Protein AF-A0A136WCY0-F1 (afdb_monomer_lite)

InterPro domains:
  IPR001525 C-5 cytosine methyltransferase [PF00145] (9-55)
  IPR029063 S-adenosyl-L-methionine-dependent methyltransferase superfamily [SSF53335] (7-56)

Secondary structure (DSSP, 8-state):
--------PPPHHHHHHHHTPPTTTT--TT--HHHHHHHHHTSPPHHHHHHHHHHHHHHHHHHHHHHH--

pLDDT: mean 81.22, std 15.6, range [36.5, 95.81]

Foldseek 3Di:
DDDDDPDPDDQLQSLCVVLPHPGCPLVDPPDDRVVSCVVSVPDHRPVVVVVVVVVVVVVVVVVVVVVVVD

Sequence (70 aa):
MYFLSKQDRLTPLECERLQGFPDGWTNIPKASDSPRYKAIGNSVAIPCVDFVLRGIAFYLGKFKEESEES

Radius of gyration: 19.88 Å; chains: 1; bounding box: 65×30×39 Å

Organism: NCBI:txid36847

Structure (mmCIF, N/CA/C/O backbone):
data_AF-A0A136WCY0-F1
#
_entry.id   AF-A0A136WCY0-F1
#
loop_
_atom_site.group_PDB
_atom_site.id
_atom_site.type_symbol
_atom_site.label_atom_id
_atom_site.label_alt_id
_atom_site.label_comp_id
_atom_site.label_asym_id
_atom_site.label_entity_id
_atom_site.label_seq_id
_atom_site.pdbx_PDB_ins_code
_atom_site.Cartn_x
_atom_site.Cartn_y
_atom_site.Cartn_z
_atom_site.occupancy
_atom_site.B_iso_or_equiv
_atom_site.auth_seq_id
_atom_site.auth_comp_id
_atom_site.auth_asym_id
_atom_site.auth_atom_id
_atom_site.pdbx_PDB_model_num
ATOM 1 N N . MET A 1 1 ? 33.402 -19.326 -15.809 1.00 39.38 1 MET A N 1
ATOM 2 C CA . MET A 1 1 ? 33.841 -17.943 -16.087 1.00 39.38 1 MET A CA 1
ATOM 3 C C . MET A 1 1 ? 32.668 -17.028 -15.736 1.00 39.38 1 MET A C 1
ATOM 5 O O . MET A 1 1 ? 31.628 -17.163 -16.359 1.00 39.38 1 MET A O 1
ATOM 9 N N . TYR A 1 2 ? 32.828 -16.224 -14.674 1.00 36.50 2 TYR A N 1
ATOM 10 C CA . TYR A 1 2 ? 31.890 -15.249 -14.067 1.00 36.50 2 TYR A CA 1
ATOM 11 C C . TYR A 1 2 ? 30.699 -15.765 -13.236 1.00 36.50 2 TYR A C 1
ATOM 13 O O . TYR A 1 2 ? 29.537 -15.700 -13.622 1.00 36.50 2 TYR A O 1
ATOM 21 N N . PHE A 1 3 ? 31.027 -16.180 -12.010 1.00 44.16 3 PHE A N 1
ATOM 22 C CA . PHE A 1 3 ? 30.251 -15.828 -10.815 1.00 44.16 3 PHE A CA 1
ATOM 23 C C . PHE A 1 3 ? 30.338 -14.295 -10.587 1.00 44.16 3 PHE A C 1
ATOM 25 O O . PHE A 1 3 ? 31.388 -13.726 -10.882 1.00 44.16 3 PHE A O 1
ATOM 32 N N . LEU A 1 4 ? 29.290 -13.695 -9.987 1.00 44.22 4 LEU A N 1
ATOM 33 C CA . LEU A 1 4 ? 29.156 -12.325 -9.416 1.00 44.22 4 LEU A CA 1
ATOM 34 C C . LEU A 1 4 ? 28.376 -11.265 -10.238 1.00 44.22 4 LEU A C 1
ATOM 36 O O . LEU A 1 4 ? 28.943 -10.519 -11.030 1.00 44.22 4 LEU A O 1
ATOM 40 N N . SER A 1 5 ? 27.061 -11.163 -9.969 1.00 39.91 5 SER A N 1
ATOM 41 C CA . SER A 1 5 ? 26.332 -9.907 -9.616 1.00 39.91 5 SER A CA 1
ATOM 42 C C . SER A 1 5 ? 24.792 -10.034 -9.674 1.00 39.91 5 SER A C 1
ATOM 44 O O . SER A 1 5 ? 24.084 -9.054 -9.909 1.00 39.91 5 SER A O 1
ATOM 46 N N . LYS A 1 6 ? 24.220 -11.222 -9.427 1.00 47.91 6 LYS A N 1
ATOM 47 C CA . LYS A 1 6 ? 22.775 -11.344 -9.175 1.00 47.91 6 LYS A CA 1
ATOM 48 C C . LYS A 1 6 ? 22.489 -10.724 -7.799 1.00 47.91 6 LYS A C 1
ATOM 50 O O . LYS A 1 6 ? 22.518 -11.410 -6.791 1.00 47.91 6 LYS A O 1
ATOM 55 N N . GLN A 1 7 ? 22.345 -9.403 -7.738 1.00 51.06 7 GLN A N 1
ATOM 56 C CA . GLN A 1 7 ? 21.877 -8.722 -6.536 1.00 51.06 7 GLN A CA 1
ATOM 57 C C . GLN A 1 7 ? 20.468 -9.255 -6.253 1.00 51.06 7 GLN A C 1
ATOM 59 O O . GLN A 1 7 ? 19.621 -9.157 -7.143 1.00 51.06 7 GLN A O 1
ATOM 64 N N . ASP A 1 8 ? 20.242 -9.824 -5.068 1.00 57.81 8 ASP A N 1
ATOM 65 C CA . ASP A 1 8 ? 18.959 -10.327 -4.557 1.00 57.81 8 ASP A CA 1
ATOM 66 C C . ASP A 1 8 ? 17.889 -9.22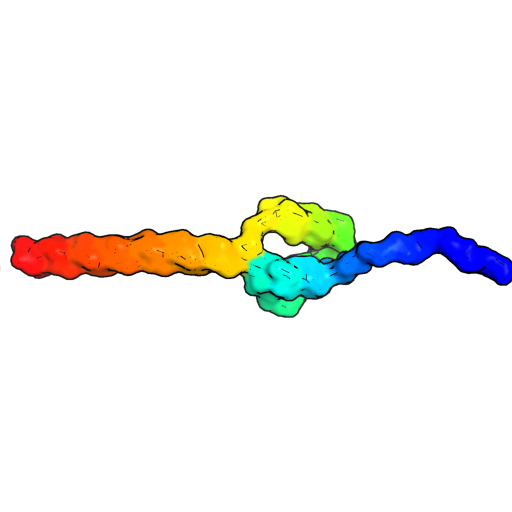4 -4.534 1.00 57.81 8 ASP A C 1
ATOM 68 O O . ASP A 1 8 ? 17.553 -8.650 -3.499 1.00 57.81 8 ASP A O 1
ATOM 72 N N . ARG A 1 9 ? 17.378 -8.854 -5.706 1.00 66.31 9 ARG A N 1
ATOM 73 C CA . ARG A 1 9 ? 16.214 -7.988 -5.830 1.00 66.31 9 ARG A CA 1
ATOM 74 C C . ARG A 1 9 ? 15.000 -8.893 -5.795 1.00 66.31 9 ARG A C 1
ATOM 76 O O . ARG A 1 9 ? 14.842 -9.735 -6.677 1.00 66.31 9 ARG A O 1
ATOM 83 N N . LEU A 1 10 ? 14.169 -8.692 -4.776 1.00 76.31 10 LEU A N 1
ATOM 84 C CA . LEU A 1 10 ? 12.816 -9.231 -4.745 1.00 76.31 10 LEU A CA 1
ATOM 85 C C . LEU A 1 10 ? 12.138 -8.902 -6.077 1.00 76.31 10 LEU A C 1
ATOM 87 O O . LEU A 1 10 ? 12.249 -7.781 -6.575 1.00 76.31 10 LEU A O 1
ATOM 91 N N . THR A 1 11 ? 11.466 -9.882 -6.663 1.00 84.62 11 THR A N 1
ATOM 92 C CA . THR A 1 11 ? 10.609 -9.680 -7.828 1.00 84.62 11 THR A CA 1
ATOM 93 C C . THR A 1 11 ? 9.495 -8.685 -7.486 1.00 84.62 11 THR A C 1
ATOM 95 O O . THR A 1 11 ? 9.109 -8.567 -6.319 1.00 84.62 11 THR A O 1
ATOM 98 N N . PRO A 1 12 ? 8.898 -7.995 -8.476 1.00 83.38 12 PRO A N 1
ATOM 99 C CA . PRO A 1 12 ? 7.777 -7.100 -8.200 1.00 83.38 12 PRO A CA 1
ATOM 100 C C . PRO A 1 12 ? 6.620 -7.825 -7.495 1.00 83.38 12 PRO A C 1
ATOM 102 O O . PRO A 1 12 ? 5.965 -7.242 -6.641 1.00 83.38 12 PRO A O 1
ATOM 105 N N . LEU A 1 13 ? 6.424 -9.115 -7.793 1.00 87.06 13 LEU A N 1
ATOM 106 C CA . LEU A 1 13 ? 5.427 -9.962 -7.139 1.00 87.06 13 LEU A CA 1
ATOM 107 C C . LEU A 1 13 ? 5.742 -10.209 -5.654 1.00 87.06 13 LEU A C 1
ATOM 109 O O . LEU A 1 13 ? 4.855 -10.151 -4.808 1.00 87.06 13 LEU A O 1
ATOM 113 N N . GLU A 1 14 ? 7.003 -10.470 -5.310 1.00 87.19 14 GLU A N 1
ATOM 114 C CA . GLU A 1 14 ? 7.412 -10.611 -3.908 1.00 87.19 14 GLU A CA 1
ATOM 115 C C . GLU A 1 14 ? 7.255 -9.290 -3.144 1.00 87.19 14 GLU A C 1
ATOM 117 O O . GLU A 1 14 ? 6.824 -9.303 -1.992 1.00 87.19 14 GLU A O 1
ATOM 122 N N . CYS A 1 15 ? 7.531 -8.148 -3.783 1.00 88.19 15 CYS A N 1
ATOM 123 C CA . CYS A 1 15 ? 7.295 -6.833 -3.185 1.00 88.19 15 CYS A CA 1
ATOM 124 C C . CYS A 1 15 ? 5.797 -6.522 -2.996 1.00 88.19 15 CYS A C 1
ATOM 126 O O . CYS A 1 15 ? 5.434 -5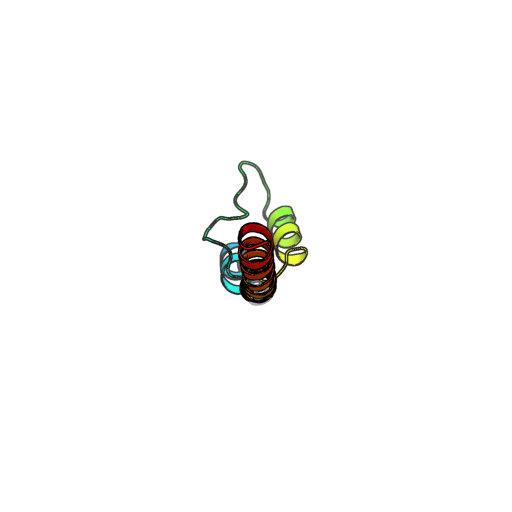.952 -1.969 1.00 88.19 15 CYS A O 1
ATOM 128 N N . GLU A 1 16 ? 4.928 -6.907 -3.940 1.00 90.06 16 GLU A N 1
ATOM 129 C CA . GLU A 1 16 ? 3.463 -6.807 -3.801 1.00 90.06 16 GLU A CA 1
ATOM 130 C C . GLU A 1 16 ? 2.988 -7.584 -2.568 1.00 90.06 16 GLU A C 1
ATOM 132 O O . GLU A 1 16 ? 2.339 -7.017 -1.687 1.00 90.06 16 GLU A O 1
ATOM 137 N N . ARG A 1 17 ? 3.401 -8.851 -2.452 1.00 90.25 17 ARG A N 1
ATOM 138 C CA . ARG A 1 17 ? 3.055 -9.711 -1.313 1.00 90.25 17 ARG A CA 1
ATOM 139 C C . ARG A 1 17 ? 3.584 -9.173 0.009 1.00 90.25 17 ARG A C 1
ATOM 141 O O . ARG A 1 17 ? 2.852 -9.179 0.994 1.00 90.25 17 ARG A O 1
ATOM 148 N N . LEU A 1 18 ? 4.821 -8.671 0.031 1.00 89.88 18 LEU A N 1
ATOM 149 C CA . LEU A 1 18 ? 5.418 -8.074 1.228 1.00 89.88 18 LEU A CA 1
ATOM 150 C C . LEU A 1 18 ? 4.600 -6.878 1.734 1.00 89.88 18 LEU A C 1
ATOM 152 O O . LEU A 1 18 ? 4.464 -6.683 2.938 1.00 89.88 18 LEU A O 1
ATOM 156 N N . GLN A 1 19 ? 4.041 -6.087 0.820 1.00 89.94 19 GLN A N 1
ATOM 157 C CA . GLN A 1 19 ? 3.185 -4.958 1.169 1.00 89.94 19 GLN A CA 1
ATOM 158 C C . GLN A 1 19 ? 1.727 -5.348 1.440 1.00 89.94 19 GLN A C 1
ATOM 160 O O . GLN A 1 19 ? 0.979 -4.517 1.950 1.00 89.94 19 GLN A O 1
ATOM 165 N N . GLY A 1 20 ? 1.322 -6.586 1.147 1.00 90.62 20 GLY A N 1
ATOM 166 C CA . GLY A 1 20 ? -0.051 -7.072 1.296 1.00 90.62 20 GLY A CA 1
ATOM 167 C C . GLY A 1 20 ? -0.961 -6.762 0.104 1.00 90.62 20 GLY A C 1
ATOM 168 O O . GLY A 1 20 ? -2.182 -6.805 0.247 1.00 90.62 20 GLY A O 1
ATOM 169 N N . PHE A 1 21 ? -0.391 -6.440 -1.060 1.00 90.75 21 PHE A N 1
ATOM 170 C CA . PHE A 1 21 ? -1.149 -6.301 -2.301 1.00 90.75 21 PHE A CA 1
ATOM 171 C C . PHE A 1 21 ? -1.505 -7.672 -2.897 1.00 90.75 21 PHE A C 1
ATOM 173 O O . PHE A 1 21 ? -0.738 -8.625 -2.741 1.00 90.75 21 PHE A O 1
ATOM 180 N N . PRO A 1 22 ? -2.640 -7.780 -3.615 1.00 90.06 22 PRO A N 1
ATOM 181 C CA . PRO A 1 22 ? -2.952 -8.957 -4.418 1.00 90.06 22 PRO A CA 1
ATOM 182 C C . PRO A 1 22 ? -1.873 -9.247 -5.467 1.00 90.06 22 PRO A C 1
ATOM 184 O O . PRO A 1 22 ? -1.221 -8.332 -5.977 1.00 90.06 22 PRO A O 1
ATOM 187 N N . ASP A 1 23 ? -1.730 -10.517 -5.837 1.00 89.25 23 ASP A N 1
ATOM 188 C CA . ASP A 1 23 ? -0.785 -10.932 -6.873 1.00 89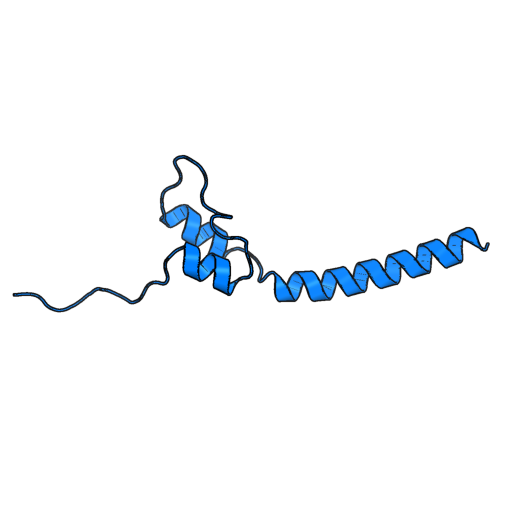.25 23 ASP A CA 1
ATOM 189 C C . ASP A 1 23 ? -1.069 -10.205 -8.200 1.00 89.25 23 ASP A C 1
ATOM 191 O O . ASP A 1 23 ? -2.175 -10.266 -8.740 1.00 89.25 23 ASP A O 1
ATOM 195 N N . GLY A 1 24 ? -0.061 -9.518 -8.743 1.00 87.44 24 GLY A N 1
ATOM 196 C CA . GLY A 1 24 ? -0.182 -8.785 -10.001 1.00 87.44 24 GLY A CA 1
ATOM 197 C C . GLY A 1 24 ? -0.866 -7.424 -9.877 1.00 87.44 24 GLY A C 1
ATOM 198 O O . GLY A 1 24 ? -1.219 -6.842 -10.902 1.00 87.44 24 GLY A O 1
ATOM 199 N N . TRP A 1 25 ? -1.022 -6.881 -8.666 1.00 87.81 25 TRP A N 1
ATOM 200 C CA . TRP A 1 25 ? -1.626 -5.563 -8.439 1.00 87.81 25 TRP A CA 1
ATOM 201 C C . TRP A 1 25 ? -0.976 -4.442 -9.260 1.00 87.81 25 TRP A C 1
ATOM 203 O O . TRP A 1 25 ? -1.653 -3.537 -9.741 1.00 87.81 25 TRP A O 1
ATOM 213 N N . THR A 1 26 ? 0.341 -4.511 -9.466 1.00 85.25 26 THR A N 1
ATOM 214 C CA . THR A 1 26 ? 1.087 -3.530 -1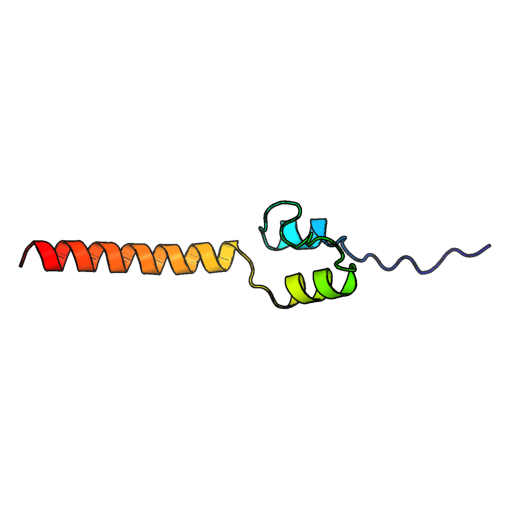0.268 1.00 85.25 26 THR A CA 1
ATOM 215 C C . THR A 1 26 ? 1.379 -4.007 -11.690 1.00 85.25 26 THR A C 1
ATOM 217 O O . THR A 1 26 ? 2.132 -3.361 -12.421 1.00 85.25 26 THR A O 1
ATOM 220 N N . ASN A 1 27 ? 0.803 -5.135 -12.114 1.00 86.12 27 ASN A N 1
ATOM 221 C CA . ASN A 1 27 ? 0.997 -5.700 -13.446 1.00 86.12 27 ASN A CA 1
ATOM 222 C C . ASN A 1 27 ? 0.099 -5.005 -14.482 1.00 86.12 27 ASN A C 1
ATOM 224 O O . ASN A 1 27 ? -0.917 -5.535 -14.929 1.00 86.12 27 ASN A O 1
ATOM 228 N N . ILE A 1 28 ? 0.481 -3.784 -14.852 1.00 84.19 28 ILE A N 1
ATOM 229 C CA . ILE A 1 28 ? -0.229 -2.984 -15.852 1.00 84.19 28 ILE A CA 1
ATOM 230 C C . ILE A 1 28 ? 0.256 -3.379 -17.260 1.00 84.19 28 ILE A C 1
ATOM 232 O O . ILE A 1 28 ? 1.470 -3.467 -17.483 1.00 84.19 28 ILE A O 1
ATOM 236 N N . PRO A 1 29 ? -0.645 -3.569 -18.246 1.00 80.44 29 PRO A N 1
ATOM 237 C CA . PRO A 1 29 ? -0.249 -3.879 -19.616 1.00 80.44 29 PRO A CA 1
ATOM 238 C C . PRO A 1 29 ? 0.736 -2.839 -20.167 1.00 80.44 29 PRO A C 1
ATOM 240 O O . PRO A 1 29 ? 0.470 -1.640 -20.110 1.00 80.44 29 PRO A O 1
ATOM 243 N N . LYS A 1 30 ? 1.848 -3.305 -20.753 1.00 78.94 30 LYS A N 1
ATOM 244 C CA . LYS A 1 30 ? 2.938 -2.484 -21.330 1.00 78.94 30 LYS A CA 1
ATOM 245 C C . LYS A 1 30 ? 3.809 -1.718 -20.319 1.00 78.94 30 LYS A C 1
ATOM 247 O O . LYS A 1 30 ? 4.657 -0.935 -20.745 1.00 78.94 30 LYS A O 1
ATOM 252 N N . ALA A 1 31 ? 3.653 -1.935 -19.014 1.00 75.81 31 ALA A N 1
ATOM 253 C CA . ALA A 1 31 ? 4.572 -1.375 -18.027 1.00 75.81 31 ALA A CA 1
ATOM 254 C C . ALA A 1 31 ? 5.867 -2.201 -17.955 1.00 75.81 31 ALA A C 1
ATOM 256 O O . ALA A 1 31 ? 5.829 -3.428 -17.897 1.00 75.81 31 ALA A O 1
ATOM 257 N N . SER A 1 32 ? 7.021 -1.530 -17.945 1.00 78.75 32 SER A N 1
ATOM 258 C CA . SER A 1 32 ? 8.301 -2.166 -17.615 1.00 78.75 32 SER A CA 1
ATOM 259 C C . SER A 1 32 ? 8.432 -2.379 -16.100 1.00 78.75 32 SER A C 1
ATOM 261 O O . SER A 1 32 ? 7.691 -1.788 -15.311 1.00 78.75 32 SER A O 1
ATOM 263 N N . ASP A 1 33 ? 9.390 -3.202 -15.668 1.00 77.56 33 ASP A N 1
ATOM 264 C CA . ASP A 1 33 ? 9.563 -3.514 -14.242 1.00 77.56 33 ASP A CA 1
ATOM 265 C C . ASP A 1 33 ? 9.975 -2.296 -13.397 1.00 77.56 33 ASP A C 1
ATOM 267 O O . ASP A 1 33 ? 9.602 -2.193 -12.231 1.00 77.56 33 ASP A O 1
ATOM 271 N N . SER A 1 34 ? 10.686 -1.320 -13.970 1.00 81.56 34 SER A N 1
ATOM 272 C CA . SER A 1 34 ? 11.132 -0.122 -13.238 1.00 81.56 34 SER A CA 1
ATOM 273 C C . SER A 1 34 ? 9.969 0.739 -12.696 1.00 81.56 34 SER A C 1
ATOM 275 O O . SER A 1 34 ? 9.980 1.057 -11.504 1.00 81.56 34 SER A O 1
ATOM 277 N N . PRO A 1 35 ? 8.939 1.097 -13.495 1.00 84.25 35 PRO A N 1
ATOM 278 C CA . PRO A 1 35 ? 7.695 1.687 -12.997 1.00 84.25 35 PRO A CA 1
ATOM 279 C C . PRO A 1 35 ? 7.017 0.877 -11.895 1.00 84.25 35 PRO A C 1
ATOM 281 O O . PRO A 1 35 ? 6.495 1.473 -10.956 1.00 84.25 35 PRO A O 1
ATOM 284 N N . ARG A 1 36 ? 7.046 -0.458 -11.981 1.00 84.00 36 ARG A N 1
ATOM 285 C CA . ARG A 1 36 ? 6.421 -1.339 -10.986 1.00 84.00 36 ARG A CA 1
ATOM 286 C C . ARG A 1 36 ? 7.139 -1.253 -9.648 1.00 84.00 36 ARG A C 1
ATOM 288 O O . ARG A 1 36 ? 6.499 -0.981 -8.639 1.00 84.00 36 ARG A O 1
ATOM 295 N N . TYR A 1 37 ? 8.469 -1.349 -9.642 1.00 84.62 37 TYR A N 1
ATOM 296 C CA . TYR A 1 37 ? 9.259 -1.141 -8.426 1.00 84.62 37 TYR A CA 1
ATOM 297 C C . TYR A 1 37 ? 9.035 0.243 -7.813 1.00 84.62 37 TYR A C 1
ATOM 299 O O . TYR A 1 37 ? 8.923 0.360 -6.596 1.00 84.62 37 TYR A O 1
ATOM 307 N N . LYS A 1 38 ? 8.925 1.289 -8.643 1.00 86.44 38 LYS A N 1
ATOM 308 C CA . LYS A 1 38 ? 8.637 2.648 -8.169 1.00 86.44 38 LYS A CA 1
ATOM 309 C C . LYS A 1 38 ? 7.228 2.770 -7.584 1.00 86.44 38 LYS A C 1
ATOM 311 O O . LYS A 1 38 ? 7.064 3.412 -6.553 1.00 86.44 38 LYS A O 1
ATOM 316 N N . ALA A 1 39 ? 6.227 2.173 -8.227 1.00 88.19 39 ALA A N 1
ATOM 317 C CA . ALA A 1 39 ? 4.848 2.186 -7.751 1.00 88.19 39 ALA A CA 1
ATOM 318 C C . ALA A 1 39 ? 4.726 1.471 -6.403 1.00 88.19 39 ALA A C 1
ATOM 320 O O . ALA A 1 39 ? 4.170 2.039 -5.472 1.00 88.19 39 ALA A O 1
ATOM 321 N N . ILE A 1 40 ? 5.318 0.280 -6.284 1.00 88.88 40 ILE A N 1
ATOM 322 C CA . ILE A 1 40 ? 5.342 -0.481 -5.034 1.00 88.88 40 ILE A CA 1
ATOM 323 C C . ILE A 1 40 ? 6.119 0.302 -3.965 1.00 88.88 40 ILE A C 1
ATOM 325 O O . ILE A 1 40 ? 5.604 0.534 -2.881 1.00 88.88 40 ILE A O 1
ATOM 329 N N . GLY A 1 41 ? 7.320 0.805 -4.263 1.00 88.06 41 GLY A N 1
ATOM 330 C CA . GLY A 1 41 ? 8.138 1.550 -3.294 1.00 88.06 41 GLY A CA 1
ATOM 331 C C . GLY A 1 41 ? 7.523 2.866 -2.797 1.00 88.06 41 GLY A C 1
ATOM 332 O O . GLY A 1 41 ? 7.774 3.258 -1.663 1.00 88.06 41 GLY A O 1
ATOM 333 N N . ASN A 1 42 ? 6.705 3.530 -3.619 1.00 90.25 42 ASN A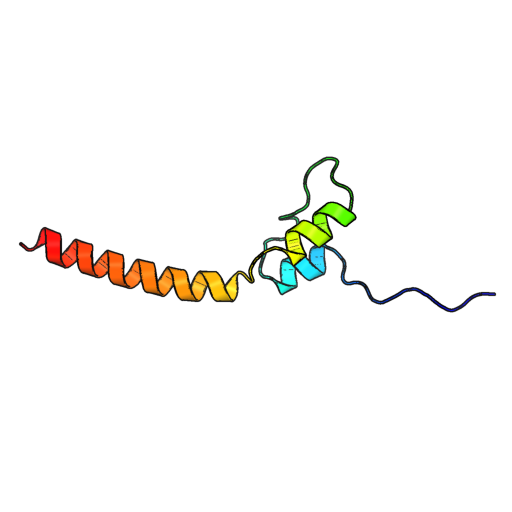 N 1
ATOM 334 C CA . ASN A 1 42 ? 5.965 4.737 -3.233 1.00 90.25 42 ASN A CA 1
ATOM 335 C C . ASN A 1 42 ? 4.608 4.438 -2.579 1.00 90.25 42 ASN A C 1
ATOM 337 O O . ASN A 1 42 ? 3.917 5.365 -2.158 1.00 90.25 42 ASN A O 1
ATOM 341 N N . SER A 1 43 ? 4.196 3.173 -2.561 1.00 90.06 43 SER A N 1
ATOM 342 C CA . SER A 1 43 ? 2.940 2.749 -1.964 1.00 90.06 43 SER A CA 1
ATOM 343 C C . SER A 1 43 ? 3.073 2.596 -0.448 1.00 90.06 43 SER A C 1
ATOM 345 O O . SER A 1 43 ? 4.150 2.690 0.141 1.00 90.06 43 SER A O 1
ATOM 347 N N . VAL A 1 44 ? 1.936 2.362 0.192 1.00 90.38 44 VAL A N 1
ATOM 348 C CA . VAL A 1 44 ? 1.803 2.121 1.627 1.00 90.38 44 VAL A CA 1
ATOM 349 C C . VAL A 1 44 ? 1.587 0.634 1.889 1.00 90.38 44 VAL A C 1
ATOM 351 O O . VAL A 1 44 ? 0.972 -0.066 1.086 1.00 90.38 44 VAL A O 1
ATOM 354 N N . ALA A 1 45 ? 2.063 0.146 3.035 1.00 92.44 45 ALA A N 1
ATOM 355 C CA . ALA A 1 45 ? 1.795 -1.222 3.463 1.00 92.44 45 ALA A CA 1
ATOM 356 C C . ALA A 1 45 ? 0.302 -1.391 3.799 1.00 92.44 45 ALA A C 1
ATOM 358 O O . ALA A 1 45 ? -0.223 -0.708 4.686 1.00 92.44 45 ALA A O 1
ATOM 359 N N . ILE A 1 46 ? -0.367 -2.325 3.117 1.00 92.56 46 ILE A N 1
ATOM 360 C CA . ILE A 1 46 ? -1.799 -2.612 3.268 1.00 92.56 46 ILE A CA 1
ATOM 361 C C . ILE A 1 46 ? -2.196 -2.919 4.720 1.00 92.56 46 ILE A C 1
ATOM 363 O O . ILE A 1 46 ? -3.187 -2.341 5.168 1.00 92.56 46 ILE A O 1
ATOM 367 N N . PRO A 1 47 ? -1.437 -3.714 5.507 1.00 92.25 47 PRO A N 1
ATOM 368 C CA . PRO A 1 47 ? -1.799 -3.991 6.900 1.00 92.25 47 PRO A CA 1
ATOM 369 C C . PRO A 1 47 ? -1.906 -2.734 7.777 1.00 92.25 47 PRO A C 1
ATOM 371 O O . PRO A 1 47 ? -2.766 -2.657 8.652 1.00 92.25 47 PRO A O 1
ATOM 374 N N . CYS A 1 48 ? -1.061 -1.727 7.534 1.00 92.81 48 CYS A N 1
ATOM 375 C CA . CYS A 1 48 ? -1.080 -0.483 8.305 1.00 92.81 48 CYS A CA 1
ATOM 376 C C . CYS A 1 48 ? -2.305 0.371 7.962 1.00 92.81 48 CYS A C 1
ATOM 378 O O . CYS A 1 48 ? -2.955 0.916 8.854 1.00 92.81 48 CYS A O 1
ATOM 380 N N . VAL A 1 49 ? -2.628 0.479 6.671 1.00 94.69 49 VAL A N 1
ATOM 381 C CA . VAL A 1 49 ? -3.797 1.235 6.200 1.00 94.69 49 VAL A CA 1
ATOM 382 C C . VAL A 1 49 ? -5.090 0.585 6.676 1.00 94.69 49 VAL A C 1
ATOM 384 O O . VAL A 1 49 ? -5.967 1.279 7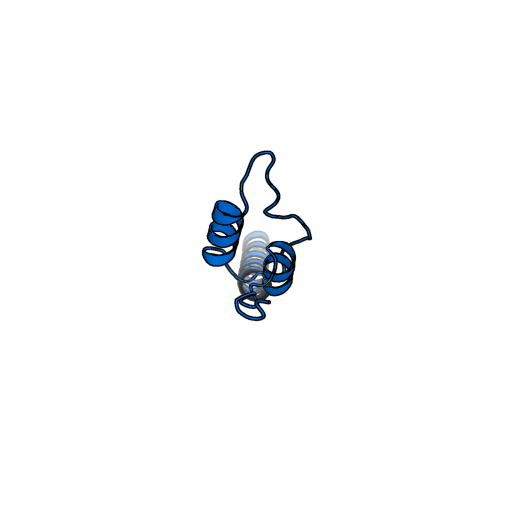.180 1.00 94.69 49 VAL A O 1
ATOM 387 N N . ASP A 1 50 ? -5.191 -0.739 6.564 1.00 94.81 50 ASP A N 1
ATOM 388 C CA . ASP A 1 50 ? -6.350 -1.510 7.012 1.00 94.81 50 ASP A CA 1
ATOM 389 C C . ASP A 1 50 ? -6.624 -1.296 8.510 1.00 94.81 50 ASP A C 1
ATOM 391 O O . ASP A 1 50 ? -7.759 -1.017 8.896 1.00 94.81 50 ASP A O 1
ATOM 395 N N . PHE A 1 51 ? -5.586 -1.295 9.353 1.00 95.12 51 PHE A N 1
ATOM 396 C CA . PHE A 1 51 ? -5.735 -0.998 10.779 1.00 95.12 51 PHE A CA 1
ATOM 397 C C . PHE A 1 51 ? -6.303 0.408 11.045 1.00 95.12 51 PHE A C 1
ATOM 399 O O . PHE A 1 51 ? -7.264 0.559 11.803 1.00 95.12 51 PHE A O 1
ATOM 406 N N . VAL A 1 52 ? -5.742 1.440 10.405 1.00 95.69 52 VAL A N 1
ATOM 407 C CA . VAL A 1 52 ? -6.182 2.833 10.599 1.00 95.69 52 VAL A CA 1
ATOM 408 C C . VAL A 1 52 ? -7.607 3.040 10.085 1.00 95.69 52 VAL A C 1
ATOM 410 O O . VAL A 1 52 ? -8.439 3.625 10.780 1.00 95.69 52 VAL A O 1
ATOM 413 N N . LEU A 1 53 ? -7.912 2.535 8.887 1.00 95.81 53 LEU A N 1
ATOM 414 C CA . LEU A 1 53 ? -9.229 2.691 8.273 1.00 95.81 53 LEU A CA 1
ATOM 415 C C . LEU A 1 53 ? -10.321 1.960 9.054 1.00 95.81 53 LEU A C 1
ATOM 417 O O . LEU A 1 53 ? -11.417 2.501 9.177 1.00 95.81 53 LEU A O 1
ATOM 421 N N . ARG A 1 54 ? -10.038 0.787 9.634 1.00 94.94 54 ARG A N 1
ATOM 422 C CA . ARG A 1 54 ? -10.982 0.104 10.536 1.00 94.94 54 ARG A CA 1
ATOM 423 C C . ARG A 1 54 ? -11.334 0.962 11.745 1.00 94.94 54 ARG A C 1
ATOM 425 O O . ARG A 1 54 ? -12.504 1.036 12.109 1.00 94.94 54 ARG A O 1
ATOM 432 N N . GLY A 1 55 ? -10.347 1.638 12.334 1.00 94.50 55 GLY A N 1
ATOM 433 C CA . GLY A 1 55 ? -10.580 2.586 13.423 1.00 94.50 55 GLY A CA 1
ATOM 434 C C . GLY A 1 55 ? -11.486 3.738 12.989 1.00 94.50 55 GLY A C 1
ATOM 435 O O . GLY A 1 55 ? -12.493 4.008 13.638 1.00 94.50 55 GLY A O 1
ATOM 436 N N . ILE A 1 56 ? -11.178 4.373 11.855 1.00 95.56 56 ILE A N 1
ATOM 437 C CA . ILE A 1 56 ? -11.993 5.470 11.307 1.00 95.56 56 ILE A CA 1
ATOM 438 C C . ILE A 1 56 ? -13.428 5.001 11.034 1.00 95.56 56 ILE A C 1
ATOM 440 O O . ILE A 1 56 ? -14.376 5.656 11.459 1.00 95.56 56 ILE A O 1
ATOM 444 N N . ALA A 1 57 ? -13.598 3.854 10.375 1.00 93.88 57 ALA A N 1
ATOM 445 C CA . ALA A 1 57 ? -14.908 3.292 10.062 1.00 93.88 57 ALA A CA 1
ATOM 446 C C . ALA A 1 57 ? -15.725 2.986 11.326 1.00 93.88 57 ALA A C 1
ATOM 448 O O . ALA A 1 57 ? -16.916 3.284 11.362 1.00 93.88 57 ALA A O 1
ATOM 449 N N . PHE A 1 58 ? -15.088 2.452 12.374 1.00 94.56 58 PHE A N 1
ATOM 450 C CA . PHE A 1 58 ? -15.735 2.202 13.661 1.00 94.56 58 PHE A CA 1
ATOM 451 C C . PHE A 1 58 ? -16.303 3.487 14.274 1.00 94.56 58 PHE A C 1
ATOM 453 O O . PHE A 1 58 ? -17.474 3.522 14.647 1.00 94.56 58 PHE A O 1
ATOM 460 N N . TYR A 1 59 ? -15.512 4.563 14.331 1.00 93.88 59 TYR A N 1
ATOM 461 C CA . TYR A 1 59 ? -15.988 5.835 14.882 1.00 93.88 59 TYR A CA 1
ATOM 462 C C . TYR A 1 59 ? -17.078 6.471 14.022 1.00 93.88 59 TYR A C 1
ATOM 464 O O . TYR A 1 59 ? -18.085 6.918 14.562 1.00 93.88 59 TYR A O 1
ATOM 472 N N . LEU A 1 60 ? -16.919 6.481 12.696 1.00 93.19 60 LEU A N 1
ATOM 473 C CA . LEU A 1 60 ? -17.941 7.017 11.793 1.00 93.19 60 LEU A CA 1
ATOM 474 C C . LEU A 1 60 ? -19.265 6.244 11.887 1.00 93.19 60 LEU A C 1
ATOM 476 O O . LEU A 1 60 ? -20.325 6.856 11.793 1.00 93.19 60 LEU A O 1
ATOM 480 N N . GLY A 1 61 ? -19.213 4.927 12.113 1.00 89.56 61 GLY A N 1
ATOM 481 C CA . GLY A 1 61 ? -20.397 4.115 12.393 1.00 89.56 61 GLY A CA 1
ATOM 482 C C . GLY A 1 61 ? -21.111 4.554 13.672 1.00 89.56 61 GLY A C 1
ATOM 483 O O . GLY A 1 61 ? -22.312 4.800 13.639 1.00 89.56 61 GLY A O 1
ATOM 484 N N . LYS A 1 62 ? -20.364 4.760 14.765 1.00 84.38 62 LYS A N 1
ATOM 485 C CA . LYS A 1 62 ? -20.931 5.252 16.034 1.00 84.38 62 LYS A CA 1
ATOM 486 C C . LYS A 1 62 ? -21.558 6.641 15.912 1.00 84.38 62 LYS A C 1
ATOM 488 O O . LYS A 1 62 ? -22.638 6.864 16.443 1.00 84.38 62 LYS A O 1
ATOM 493 N N . PHE A 1 63 ? -20.910 7.560 15.190 1.00 86.50 63 PHE A N 1
ATOM 494 C CA . PHE A 1 63 ? -21.468 8.896 14.952 1.00 86.50 63 PHE A CA 1
ATOM 495 C C . PHE A 1 63 ? -22.787 8.846 14.181 1.00 86.50 63 PHE A C 1
ATOM 497 O O . PHE A 1 63 ? -23.676 9.654 14.435 1.00 86.50 63 PHE A O 1
ATOM 504 N N . LYS A 1 64 ? -22.917 7.907 13.237 1.00 84.56 64 LYS A N 1
ATOM 505 C CA . LYS A 1 64 ? -24.153 7.734 12.479 1.00 84.56 64 LYS A CA 1
ATOM 506 C C . LYS A 1 64 ? -25.300 7.265 13.379 1.00 84.56 64 LYS A C 1
ATOM 508 O O . LYS A 1 64 ? -26.380 7.839 13.301 1.00 84.56 64 LYS A O 1
ATOM 513 N N . GLU A 1 65 ? -25.044 6.296 14.256 1.00 76.75 65 GLU A N 1
ATOM 514 C CA . GLU A 1 65 ? -26.033 5.785 15.218 1.00 76.75 65 GLU A CA 1
ATOM 515 C C . GLU A 1 65 ? -26.512 6.886 16.186 1.00 76.75 65 GLU A C 1
ATOM 517 O O . GLU A 1 65 ? -27.714 7.083 16.336 1.00 76.75 65 GLU A O 1
ATOM 522 N N . GLU A 1 66 ? -25.602 7.694 16.746 1.00 75.25 66 GLU A N 1
ATOM 523 C CA . GLU A 1 66 ? -25.963 8.813 17.643 1.00 75.25 66 GLU A CA 1
ATOM 524 C C . GLU A 1 66 ? -26.762 9.930 16.940 1.00 75.25 66 GLU A C 1
ATOM 526 O O . GLU A 1 66 ? -27.590 10.596 17.563 1.00 75.25 66 GLU A O 1
ATOM 531 N N . SER A 1 67 ? -26.538 10.138 15.637 1.00 72.38 67 SER A N 1
ATOM 532 C CA . SER A 1 67 ? -27.268 11.138 14.844 1.00 72.38 67 SER A CA 1
ATOM 533 C C . SER A 1 67 ? -28.667 10.697 14.402 1.00 72.38 67 SER A C 1
ATOM 535 O O . SER A 1 67 ? -29.485 11.550 14.074 1.00 72.38 67 SER A O 1
ATOM 537 N N . GLU A 1 68 ? -28.940 9.389 14.374 1.00 66.19 68 GLU A N 1
ATOM 538 C CA . GLU A 1 68 ? -30.246 8.824 14.002 1.00 66.19 68 GLU A CA 1
ATOM 539 C C . GLU A 1 68 ? -31.166 8.631 15.226 1.00 66.19 68 GLU A C 1
ATOM 541 O O . GLU A 1 68 ? -32.383 8.551 15.068 1.00 66.19 68 GLU A O 1
ATOM 546 N N . GLU A 1 69 ? -30.606 8.607 16.441 1.00 58.56 69 GLU A N 1
ATOM 547 C CA . GLU A 1 69 ? -31.350 8.574 17.714 1.00 58.56 69 GLU A CA 1
ATOM 548 C C . GLU A 1 69 ? -31.695 9.968 18.287 1.00 58.56 69 GLU A C 1
ATOM 550 O O . GLU A 1 69 ? -32.359 10.047 19.325 1.00 58.56 69 GLU A O 1
ATOM 555 N N . SER A 1 70 ? -31.280 11.057 17.622 1.00 50.81 70 SER A N 1
ATOM 556 C CA . SER A 1 70 ? -31.573 12.456 18.002 1.00 50.81 70 SER A CA 1
ATOM 557 C C . SER A 1 70 ? -32.752 13.068 17.243 1.00 50.81 70 SER A C 1
ATOM 559 O O . SER A 1 70 ? -32.855 12.848 16.016 1.00 50.81 70 SER A O 1
#